Protein AF-A0A7S3PAA1-F1 (afdb_monomer)

Mean predicted aligned error: 5.32 Å

Nearest PDB structures (foldseek):
  6p1b-assembly2_B  TM=4.565E-01  e=9.478E+00  Escherichia phage 21
  6nr9-assembly1_1  TM=3.464E-01  e=8.374E+00  Homo sapiens

Sequence (106 aa):
DADVLCGRGGTAQKHVGNKTYRTLVNLNKQLYASCRTTEKIKISRSIVAAIREQKGRFLEKDPNTGLFYDITDKKAVEKTSQALREGQPKLKQKLAKNVDAPKTDK

Organism: NCBI:txid265554

Secondary structure (DSSP, 8-state):
---EEESSSHHHHH-HHHHHHHHHHHHHHHHHHHS-HHHHHHHHHHHHHHHHHTT--EEEEPTTT--EEEPPHHHHHHHHHHHHHTTHHHHHHHHHHHHSS-----

Structure (mmCIF, N/CA/C/O backbone):
data_AF-A0A7S3PAA1-F1
#
_entry.id   AF-A0A7S3PAA1-F1
#
loop_
_atom_site.group_PDB
_atom_site.id
_atom_site.type_symbol
_atom_site.label_atom_id
_atom_site.label_alt_id
_atom_site.label_comp_id
_atom_site.label_asym_id
_atom_site.label_entity_id
_atom_site.label_seq_id
_atom_site.pdbx_PDB_ins_code
_atom_site.Cartn_x
_atom_site.Cartn_y
_atom_site.Cartn_z
_atom_site.occupancy
_atom_site.B_iso_or_equiv
_atom_site.auth_seq_id
_atom_site.auth_comp_id
_atom_site.auth_asym_id
_atom_site.auth_atom_id
_atom_site.pdbx_PDB_model_num
ATOM 1 N N . ASP A 1 1 ? -16.198 -5.390 2.735 1.00 76.19 1 ASP A N 1
ATOM 2 C CA . ASP A 1 1 ? -15.168 -4.665 3.494 1.00 76.19 1 ASP A CA 1
ATOM 3 C C . ASP A 1 1 ? -13.927 -4.532 2.616 1.00 76.19 1 ASP A C 1
ATOM 5 O O . ASP A 1 1 ? -13.498 -5.532 2.047 1.00 76.19 1 ASP A O 1
ATOM 9 N N . ALA A 1 2 ? -13.436 -3.309 2.423 1.00 91.00 2 ALA A N 1
ATOM 10 C CA . ALA A 1 2 ? -12.268 -2.989 1.597 1.00 91.00 2 ALA A CA 1
ATOM 11 C C . ALA A 1 2 ? -11.115 -2.394 2.427 1.00 91.00 2 ALA A C 1
ATOM 13 O O . ALA A 1 2 ? -10.086 -2.022 1.862 1.00 91.00 2 ALA A O 1
ATOM 14 N N . ASP A 1 3 ? -11.261 -2.325 3.755 1.00 96.38 3 ASP A N 1
ATOM 15 C CA . ASP A 1 3 ? -10.261 -1.718 4.624 1.00 96.38 3 ASP A CA 1
ATOM 16 C C . ASP A 1 3 ? -8.975 -2.558 4.663 1.00 96.38 3 ASP A C 1
ATOM 18 O O . ASP A 1 3 ? -8.970 -3.788 4.787 1.00 96.38 3 ASP A O 1
ATOM 22 N N . VAL A 1 4 ? -7.841 -1.879 4.552 1.00 96.94 4 VAL A N 1
ATOM 23 C CA . VAL A 1 4 ? -6.505 -2.463 4.603 1.00 96.94 4 VAL A CA 1
ATOM 24 C C . VAL A 1 4 ? -5.948 -2.259 6.000 1.00 96.94 4 VAL A C 1
ATOM 26 O O . VAL A 1 4 ? -5.609 -1.147 6.390 1.00 96.94 4 VAL A O 1
ATOM 29 N N . LEU A 1 5 ? -5.789 -3.344 6.750 1.00 95.81 5 LEU A N 1
ATOM 30 C CA . LEU A 1 5 ? -5.185 -3.319 8.074 1.00 95.81 5 LEU A CA 1
ATOM 31 C C . LEU A 1 5 ? -3.660 -3.210 7.955 1.00 95.81 5 LEU A C 1
ATOM 33 O O . LEU A 1 5 ? -2.960 -4.123 7.496 1.00 95.81 5 LEU A O 1
ATOM 37 N N . CYS A 1 6 ? -3.137 -2.072 8.384 1.00 92.12 6 CYS A N 1
ATOM 38 C CA . CYS A 1 6 ? -1.729 -1.754 8.490 1.00 92.12 6 CYS A CA 1
ATOM 39 C C . CYS A 1 6 ? -1.161 -2.363 9.775 1.00 92.12 6 CYS A C 1
ATOM 41 O O . CYS A 1 6 ? -1.375 -1.869 10.873 1.00 92.12 6 CYS A O 1
ATOM 43 N N . GLY A 1 7 ? -0.418 -3.458 9.632 1.00 86.12 7 GLY A N 1
ATOM 44 C CA . GLY A 1 7 ? 0.250 -4.114 10.751 1.00 86.12 7 GLY A CA 1
ATOM 45 C C . GLY A 1 7 ? 0.922 -5.413 10.322 1.00 86.12 7 GLY A C 1
ATOM 46 O O . GLY A 1 7 ? 0.832 -5.816 9.159 1.00 86.12 7 GLY A O 1
ATOM 47 N N . ARG A 1 8 ? 1.603 -6.068 11.265 1.00 76.69 8 ARG A N 1
ATOM 48 C CA . ARG A 1 8 ? 2.197 -7.402 11.092 1.00 76.69 8 ARG A CA 1
ATOM 49 C C . ARG A 1 8 ? 1.378 -8.415 11.899 1.00 76.69 8 ARG A C 1
ATOM 51 O O . ARG A 1 8 ? 0.976 -8.110 13.015 1.00 76.69 8 ARG A O 1
ATOM 58 N N . GLY A 1 9 ? 1.117 -9.601 11.342 1.00 77.56 9 GLY A N 1
ATOM 59 C CA . GLY A 1 9 ? 0.412 -10.687 12.041 1.00 77.56 9 GLY A CA 1
ATOM 60 C C . GLY A 1 9 ? -0.607 -11.450 11.185 1.00 77.56 9 GLY A C 1
ATOM 61 O O . GLY A 1 9 ? -1.034 -10.989 10.124 1.00 77.56 9 GLY A O 1
ATOM 62 N N . GLY A 1 10 ? -1.006 -12.636 11.658 1.00 76.56 10 GLY A N 1
ATOM 63 C CA . GLY A 1 10 ? -1.876 -13.568 10.925 1.00 76.56 10 GLY A CA 1
ATOM 64 C C . GLY A 1 10 ? -3.291 -13.044 10.646 1.00 76.56 10 GLY A C 1
ATOM 65 O O . GLY A 1 10 ? -3.852 -13.331 9.589 1.00 76.56 10 GLY A O 1
ATOM 66 N N . THR A 1 11 ? -3.854 -12.233 11.544 1.00 77.56 11 THR A N 1
ATOM 67 C CA . THR A 1 11 ? -5.207 -11.669 11.391 1.00 77.56 11 THR A CA 1
ATOM 68 C C . THR A 1 11 ? -5.261 -10.629 10.270 1.00 77.56 11 THR A C 1
ATOM 70 O O . THR A 1 11 ? -6.084 -10.746 9.364 1.00 77.56 11 THR A O 1
ATOM 73 N N . ALA A 1 12 ? -4.316 -9.681 10.244 1.00 83.06 12 ALA A N 1
ATOM 74 C CA . ALA A 1 12 ? -4.200 -8.706 9.156 1.00 83.06 12 ALA A CA 1
ATOM 75 C C . ALA A 1 12 ? -3.946 -9.393 7.801 1.00 83.06 12 ALA A C 1
ATOM 77 O O . ALA A 1 12 ? -4.483 -8.986 6.776 1.00 83.06 12 ALA A O 1
ATOM 78 N N . GLN A 1 13 ? -3.187 -10.495 7.787 1.00 84.06 13 GLN A N 1
ATOM 79 C CA . GLN A 1 13 ? -2.919 -11.267 6.571 1.00 84.06 13 GLN A CA 1
ATOM 80 C C . GLN A 1 13 ? -4.194 -11.876 5.957 1.00 84.06 13 GLN A C 1
ATOM 82 O O . GLN A 1 13 ? -4.286 -12.002 4.731 1.00 84.06 13 GLN A O 1
ATOM 87 N N . LYS A 1 14 ? -5.170 -12.273 6.776 1.00 89.38 14 LYS A N 1
ATOM 88 C CA . LYS A 1 14 ? -6.403 -12.927 6.310 1.00 89.38 14 LYS A CA 1
ATOM 89 C C . LYS A 1 14 ? -7.529 -11.941 5.987 1.00 89.38 14 LYS A C 1
ATOM 91 O O . LYS A 1 14 ? -8.482 -12.356 5.327 1.00 89.38 14 LYS A O 1
ATOM 96 N N . HIS A 1 15 ? -7.394 -10.672 6.384 1.00 92.50 15 HIS A N 1
ATOM 97 C CA . HIS A 1 15 ? -8.382 -9.629 6.114 1.00 92.50 15 HIS A CA 1
ATOM 98 C C . HIS A 1 15 ? -8.675 -9.498 4.614 1.00 92.50 15 HIS A C 1
ATOM 100 O O . HIS A 1 15 ? -7.761 -9.555 3.785 1.00 92.50 15 HIS A O 1
ATOM 106 N N . VAL A 1 16 ? -9.950 -9.329 4.262 1.00 94.25 16 VAL A N 1
ATOM 107 C CA . VAL A 1 16 ? -10.393 -9.277 2.862 1.00 94.25 16 VAL A CA 1
ATOM 108 C C . VAL A 1 16 ? -9.779 -8.088 2.117 1.00 94.25 16 VAL A C 1
ATOM 110 O O . VAL A 1 16 ? -9.223 -8.290 1.039 1.00 94.25 16 VAL A O 1
ATOM 113 N N . GLY A 1 17 ? -9.723 -6.899 2.727 1.00 95.50 17 GLY A N 1
ATOM 114 C CA . GLY A 1 17 ? -9.064 -5.743 2.111 1.00 95.50 17 GLY A CA 1
ATOM 115 C C . GLY A 1 17 ? -7.560 -5.955 1.913 1.00 95.50 17 GLY A C 1
ATOM 116 O O . GLY A 1 17 ? -7.020 -5.611 0.864 1.00 95.50 17 GLY A O 1
ATOM 117 N N . ASN A 1 18 ? -6.876 -6.652 2.831 1.00 96.06 18 ASN A N 1
ATOM 118 C CA . ASN A 1 18 ? -5.461 -7.003 2.659 1.00 96.06 18 ASN A CA 1
ATOM 119 C C . ASN A 1 18 ? -5.245 -8.027 1.534 1.00 96.06 18 ASN A C 1
ATOM 121 O O . ASN A 1 18 ? -4.204 -7.986 0.877 1.00 96.06 18 ASN A O 1
ATOM 125 N N . LYS A 1 19 ? -6.196 -8.941 1.286 1.00 95.50 19 LYS A N 1
ATOM 126 C CA . LYS A 1 19 ? -6.144 -9.843 0.122 1.00 95.50 19 LYS A CA 1
ATOM 127 C C . LYS A 1 19 ? -6.215 -9.040 -1.176 1.00 95.50 19 LYS A C 1
ATOM 129 O O . LYS A 1 19 ? -5.306 -9.175 -1.991 1.00 95.50 19 LYS A O 1
ATOM 134 N N . THR A 1 20 ? -7.218 -8.173 -1.324 1.00 95.75 20 THR A N 1
ATOM 135 C CA . THR A 1 20 ? -7.379 -7.302 -2.502 1.00 95.75 20 THR A CA 1
ATOM 136 C C . THR A 1 20 ? -6.155 -6.415 -2.714 1.00 95.75 20 THR A C 1
ATOM 138 O O . THR A 1 20 ? -5.571 -6.409 -3.797 1.00 95.75 20 THR A O 1
ATOM 141 N N . TYR A 1 21 ? -5.688 -5.746 -1.658 1.00 97.25 21 TYR A N 1
ATOM 142 C CA . TYR A 1 21 ? -4.489 -4.912 -1.690 1.00 97.25 21 TYR A CA 1
ATOM 143 C C . TYR A 1 21 ? -3.247 -5.684 -2.160 1.00 97.25 21 TYR A C 1
ATOM 145 O O . TYR A 1 21 ? -2.524 -5.219 -3.041 1.00 97.25 21 TYR A O 1
ATOM 153 N N . ARG A 1 22 ? -3.002 -6.896 -1.640 1.00 96.31 22 ARG A N 1
ATOM 154 C CA . ARG A 1 22 ? -1.874 -7.727 -2.099 1.00 96.31 22 ARG A CA 1
ATOM 155 C C . ARG A 1 22 ? -2.009 -8.144 -3.557 1.00 96.31 22 ARG A C 1
ATOM 157 O O . ARG A 1 22 ? -0.993 -8.195 -4.247 1.00 96.31 22 ARG A O 1
ATOM 164 N N . THR A 1 23 ? -3.219 -8.449 -4.019 1.00 96.81 23 THR A N 1
ATOM 165 C CA . THR A 1 23 ? -3.465 -8.753 -5.433 1.00 96.81 23 THR A CA 1
ATOM 166 C C . THR A 1 23 ? -3.072 -7.563 -6.304 1.00 96.81 23 THR A C 1
ATOM 168 O O . THR A 1 23 ? -2.259 -7.734 -7.209 1.00 96.81 23 THR A O 1
ATOM 171 N N . LEU A 1 24 ? -3.533 -6.351 -5.974 1.00 97.62 24 LEU A N 1
ATOM 172 C CA . LEU A 1 24 ? -3.165 -5.127 -6.698 1.00 97.62 24 LEU A CA 1
ATOM 173 C C . LEU A 1 24 ? -1.651 -4.884 -6.698 1.00 97.62 24 LEU A C 1
ATOM 175 O O . LEU A 1 24 ? -1.070 -4.614 -7.748 1.00 97.62 24 LEU A O 1
ATOM 179 N N . VAL A 1 25 ? -0.994 -5.034 -5.544 1.00 98.00 25 VAL A N 1
ATOM 180 C CA . VAL A 1 25 ? 0.468 -4.917 -5.441 1.00 98.00 25 VAL A CA 1
ATOM 181 C C . VAL A 1 25 ? 1.151 -5.921 -6.367 1.00 98.00 25 VAL A C 1
ATOM 183 O O . VAL A 1 25 ? 2.012 -5.530 -7.150 1.00 98.00 25 VAL A O 1
ATOM 186 N N . ASN A 1 26 ? 0.766 -7.199 -6.314 1.00 97.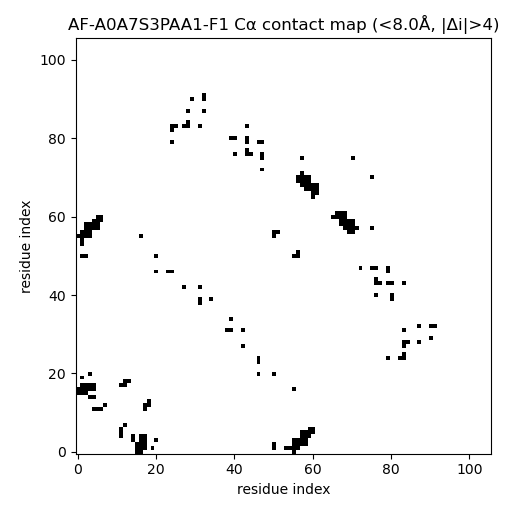19 26 ASN A N 1
ATOM 187 C CA . ASN A 1 26 ? 1.389 -8.259 -7.107 1.00 97.19 26 ASN A CA 1
ATOM 188 C C . ASN A 1 26 ? 1.202 -8.062 -8.615 1.00 97.19 26 ASN A C 1
ATOM 190 O O . ASN A 1 26 ? 2.174 -8.230 -9.351 1.00 97.19 26 ASN A O 1
ATOM 194 N N . LEU A 1 27 ? 0.012 -7.644 -9.059 1.00 97.25 27 LEU A N 1
ATOM 195 C CA . LEU A 1 27 ? -0.264 -7.323 -10.466 1.00 97.25 27 LEU A CA 1
ATOM 196 C C . LEU A 1 27 ? 0.646 -6.204 -10.994 1.00 97.25 27 LEU A C 1
ATOM 198 O O . LEU A 1 27 ? 1.055 -6.225 -12.150 1.00 97.25 27 LEU A O 1
ATOM 202 N N . ASN A 1 28 ? 1.032 -5.262 -10.133 1.00 97.88 28 ASN A N 1
ATOM 203 C CA . ASN A 1 28 ? 1.864 -4.121 -10.506 1.00 97.88 28 ASN A CA 1
ATOM 204 C C . ASN A 1 28 ? 3.373 -4.347 -10.295 1.00 97.88 28 ASN A C 1
ATOM 206 O O . ASN A 1 28 ? 4.176 -3.493 -10.677 1.00 97.88 28 ASN A O 1
ATOM 210 N N . LYS A 1 29 ? 3.808 -5.483 -9.720 1.00 96.75 29 LYS A N 1
ATOM 211 C CA . LYS A 1 29 ? 5.236 -5.711 -9.411 1.00 96.75 29 LYS A CA 1
ATOM 212 C C . LYS A 1 29 ? 6.128 -5.752 -10.647 1.00 96.75 29 LYS A C 1
ATOM 214 O O . LYS A 1 29 ? 7.250 -5.253 -10.568 1.00 96.75 29 LYS A O 1
ATOM 219 N N . GLN A 1 30 ? 5.658 -6.329 -11.755 1.00 95.19 30 GLN A N 1
ATOM 220 C CA . GLN A 1 30 ? 6.421 -6.357 -13.010 1.00 95.19 30 GLN A CA 1
ATOM 221 C C . GLN A 1 30 ? 6.582 -4.957 -13.601 1.00 95.19 30 GLN A C 1
ATOM 223 O O . GLN A 1 30 ? 7.706 -4.554 -13.885 1.00 95.19 30 GLN A O 1
ATOM 228 N N . LEU A 1 31 ? 5.492 -4.188 -13.699 1.00 95.38 31 LEU A N 1
ATOM 229 C CA . LEU A 1 31 ? 5.537 -2.804 -14.176 1.00 95.38 31 LEU A CA 1
ATOM 230 C C . LEU A 1 31 ? 6.457 -1.937 -13.302 1.00 95.38 31 LEU A C 1
ATOM 232 O O . LEU A 1 31 ? 7.276 -1.174 -13.805 1.00 95.38 31 LEU A O 1
ATOM 236 N N . TYR A 1 32 ? 6.385 -2.106 -11.981 1.00 96.69 32 TYR A N 1
ATOM 237 C CA . TYR A 1 32 ? 7.273 -1.425 -11.041 1.00 96.69 32 TYR A CA 1
ATOM 238 C C . TYR A 1 32 ? 8.754 -1.803 -11.229 1.00 96.69 32 TYR A C 1
ATOM 240 O O . TYR A 1 32 ? 9.648 -0.990 -10.978 1.00 96.69 32 TYR A O 1
ATOM 248 N N . ALA A 1 33 ? 9.041 -3.041 -11.646 1.00 94.56 33 ALA A N 1
ATOM 249 C CA . ALA A 1 33 ? 10.402 -3.525 -11.863 1.00 94.56 33 ALA A CA 1
ATOM 250 C C . ALA A 1 33 ? 11.068 -2.889 -13.092 1.00 94.56 33 ALA A C 1
ATOM 252 O O . ALA A 1 33 ? 12.286 -2.679 -13.065 1.00 94.56 33 ALA A O 1
ATOM 253 N N . SER A 1 34 ? 10.278 -2.606 -14.133 1.00 92.25 34 SER A N 1
ATOM 254 C CA . SER A 1 34 ? 10.731 -2.110 -15.437 1.00 92.25 34 SER A CA 1
ATOM 255 C C . SER A 1 34 ? 10.661 -0.588 -15.587 1.00 92.25 34 SER A C 1
ATOM 257 O O . SER A 1 34 ? 11.290 -0.039 -16.490 1.00 92.25 34 SER A O 1
ATOM 259 N N . CYS A 1 35 ? 9.935 0.119 -14.717 1.00 93.25 35 CYS A N 1
ATOM 260 C CA . CYS A 1 35 ? 9.742 1.561 -14.846 1.00 93.25 35 CYS A CA 1
ATOM 261 C C . CYS A 1 35 ? 10.819 2.416 -14.141 1.00 93.25 35 CYS A C 1
ATOM 263 O O . CYS A 1 35 ? 11.577 1.971 -13.267 1.00 93.25 35 CYS A O 1
ATOM 265 N N . ARG A 1 36 ? 10.865 3.701 -14.521 1.00 93.69 36 ARG A N 1
ATOM 266 C CA . ARG A 1 36 ? 11.733 4.728 -13.919 1.00 93.69 36 ARG A CA 1
ATOM 267 C C . ARG A 1 36 ? 11.260 5.105 -12.512 1.00 93.69 36 ARG A C 1
ATOM 269 O O . ARG A 1 36 ? 10.100 4.919 -12.158 1.00 93.69 36 ARG A O 1
ATOM 276 N N . THR A 1 37 ? 12.141 5.701 -11.710 1.00 89.38 37 THR A N 1
ATOM 277 C CA . THR A 1 37 ? 11.840 6.089 -10.318 1.00 89.38 37 THR A CA 1
ATOM 278 C C . THR A 1 37 ? 10.634 7.027 -10.184 1.00 89.38 37 THR A C 1
ATOM 280 O O . THR A 1 37 ? 9.848 6.864 -9.255 1.00 89.38 37 THR A O 1
ATOM 283 N N . THR A 1 38 ? 10.433 7.955 -11.123 1.00 92.12 38 THR A N 1
ATOM 284 C CA . THR A 1 38 ? 9.258 8.846 -11.143 1.00 92.12 38 THR A CA 1
ATOM 285 C C . THR A 1 38 ? 7.947 8.079 -11.318 1.00 92.12 38 THR A C 1
ATOM 287 O O . THR A 1 38 ? 6.954 8.381 -10.659 1.00 92.12 38 THR A O 1
ATOM 290 N N . GLU A 1 39 ? 7.952 7.039 -12.153 1.00 94.94 39 GLU A N 1
ATOM 291 C CA . GLU A 1 39 ? 6.775 6.213 -12.435 1.00 94.94 39 GLU A CA 1
ATOM 292 C C . GLU A 1 39 ? 6.441 5.279 -11.269 1.00 94.94 39 GLU A C 1
ATOM 294 O O . GLU A 1 39 ? 5.272 5.027 -10.991 1.00 94.94 39 GLU A O 1
ATOM 299 N N . LYS A 1 40 ? 7.447 4.835 -10.506 1.00 95.94 40 LYS A N 1
ATOM 300 C CA . LYS A 1 40 ? 7.245 4.016 -9.298 1.00 95.94 40 LYS A CA 1
ATOM 301 C C . LYS A 1 40 ? 6.315 4.685 -8.291 1.00 95.94 40 LYS A C 1
ATOM 303 O O . LYS A 1 40 ? 5.436 4.027 -7.742 1.00 95.94 40 LYS A O 1
ATOM 308 N N . ILE A 1 41 ? 6.477 5.992 -8.081 1.00 96.94 41 ILE A N 1
ATOM 309 C CA . ILE A 1 41 ? 5.611 6.761 -7.177 1.00 96.94 41 ILE A CA 1
ATOM 310 C C . ILE A 1 41 ? 4.179 6.821 -7.720 1.00 96.94 41 ILE A C 1
ATOM 312 O O . ILE A 1 41 ? 3.231 6.695 -6.943 1.00 96.94 41 ILE A O 1
ATOM 316 N N . LYS A 1 42 ? 4.003 6.970 -9.040 1.00 97.88 42 LYS A N 1
ATOM 317 C CA . LYS A 1 42 ? 2.673 6.967 -9.668 1.00 97.88 42 LYS A CA 1
ATOM 318 C C . LYS A 1 42 ? 1.968 5.619 -9.493 1.00 97.88 42 LYS A C 1
ATOM 320 O O . LYS A 1 42 ? 0.793 5.615 -9.150 1.00 97.88 42 LYS A O 1
ATOM 325 N N . ILE A 1 43 ? 2.691 4.504 -9.628 1.00 98.19 43 ILE A N 1
ATOM 326 C CA . ILE A 1 43 ? 2.156 3.150 -9.387 1.00 98.19 43 ILE A CA 1
ATOM 327 C C . ILE A 1 43 ? 1.706 2.987 -7.929 1.00 98.19 43 ILE A C 1
ATOM 329 O O . ILE A 1 43 ? 0.624 2.472 -7.660 1.00 98.19 43 ILE A O 1
ATOM 333 N N . SER A 1 44 ? 2.505 3.447 -6.962 1.00 98.19 44 SER A N 1
ATOM 334 C CA . SER A 1 44 ? 2.099 3.387 -5.553 1.00 98.19 44 SER A CA 1
ATOM 335 C C . SER A 1 44 ? 0.839 4.217 -5.285 1.00 98.19 44 SER A C 1
ATOM 337 O O . SER A 1 44 ? -0.056 3.762 -4.576 1.00 98.19 44 SER A O 1
ATOM 339 N N . ARG A 1 45 ? 0.751 5.424 -5.864 1.00 98.31 45 ARG A N 1
ATOM 340 C CA . ARG A 1 45 ? -0.424 6.302 -5.740 1.00 98.31 45 ARG A CA 1
ATOM 341 C C . ARG A 1 45 ? -1.670 5.703 -6.383 1.00 98.31 45 ARG A C 1
ATOM 343 O O . ARG A 1 45 ? -2.731 5.787 -5.777 1.00 98.31 45 ARG A O 1
ATOM 350 N N . SER A 1 46 ? -1.552 5.081 -7.556 1.00 98.31 46 SER A N 1
ATOM 351 C CA . SER A 1 46 ? -2.708 4.496 -8.244 1.00 98.31 46 SER A CA 1
ATOM 352 C C . SER A 1 46 ? -3.312 3.325 -7.469 1.00 98.31 46 SER A C 1
ATOM 354 O O . SER A 1 46 ? -4.530 3.216 -7.389 1.00 98.31 46 SER A O 1
ATOM 356 N N . ILE A 1 47 ? -2.491 2.491 -6.823 1.00 98.31 47 ILE A N 1
ATOM 357 C CA . ILE A 1 47 ? -2.990 1.404 -5.964 1.00 98.31 47 ILE A CA 1
ATOM 358 C C . ILE A 1 47 ? -3.724 1.960 -4.738 1.00 98.31 47 ILE A C 1
ATOM 360 O O . ILE A 1 47 ? -4.783 1.447 -4.381 1.00 98.31 47 ILE A O 1
ATOM 364 N N . VAL A 1 48 ? -3.187 3.005 -4.094 1.00 98.44 48 VAL A N 1
ATOM 365 C CA . VAL A 1 48 ? -3.864 3.663 -2.962 1.00 98.44 48 VAL A CA 1
ATOM 366 C C . VAL A 1 48 ? -5.193 4.264 -3.414 1.00 98.44 48 VAL A C 1
ATOM 368 O O . VAL A 1 48 ? -6.211 4.000 -2.780 1.00 98.44 48 VAL A O 1
ATOM 371 N N . ALA A 1 49 ? -5.204 4.989 -4.536 1.00 98.25 49 ALA A N 1
ATOM 372 C CA . ALA A 1 49 ? -6.419 5.554 -5.116 1.00 98.25 49 ALA A CA 1
ATOM 373 C C . ALA A 1 49 ? -7.470 4.471 -5.409 1.00 98.25 49 ALA A C 1
ATOM 375 O O . ALA A 1 49 ? -8.615 4.617 -5.000 1.00 98.25 49 ALA A O 1
ATOM 376 N N . ALA A 1 50 ? -7.071 3.336 -5.992 1.00 97.69 50 ALA A N 1
ATOM 377 C CA . ALA A 1 50 ? -7.982 2.231 -6.289 1.00 97.69 50 ALA A CA 1
ATOM 378 C C . ALA A 1 50 ? -8.638 1.620 -5.035 1.00 97.69 50 ALA A C 1
ATOM 380 O O . ALA A 1 50 ? -9.785 1.178 -5.092 1.00 97.69 50 ALA A O 1
ATOM 381 N N . ILE A 1 51 ? -7.934 1.580 -3.896 1.00 97.75 51 ILE A N 1
ATOM 382 C CA . ILE A 1 51 ? -8.521 1.158 -2.612 1.00 97.75 51 ILE A CA 1
ATOM 383 C C . ILE A 1 51 ? -9.484 2.230 -2.082 1.00 97.75 51 ILE A C 1
ATOM 385 O O . ILE A 1 51 ? -10.591 1.901 -1.655 1.00 97.75 51 ILE A O 1
ATOM 389 N N . ARG A 1 52 ? -9.090 3.508 -2.148 1.00 96.94 52 ARG A N 1
ATOM 390 C CA . ARG A 1 52 ? -9.908 4.646 -1.697 1.00 96.94 52 ARG A CA 1
ATOM 391 C C . ARG A 1 52 ? -11.210 4.780 -2.493 1.00 96.94 52 ARG A C 1
ATOM 393 O O . ARG A 1 52 ? -12.259 4.998 -1.895 1.00 96.94 52 ARG A O 1
ATOM 400 N N . GLU A 1 53 ? -11.172 4.584 -3.810 1.00 96.56 53 GLU A N 1
ATOM 401 C CA . GLU A 1 53 ? -12.352 4.593 -4.693 1.00 96.56 53 GLU A CA 1
ATOM 402 C C . GLU A 1 53 ? -13.361 3.496 -4.333 1.00 96.56 53 GLU A C 1
ATOM 404 O O . GLU A 1 53 ? -14.570 3.705 -4.409 1.00 96.56 53 GLU A O 1
ATOM 409 N N . GLN A 1 54 ? -12.884 2.354 -3.830 1.00 93.88 54 GLN A N 1
ATOM 410 C CA . GLN A 1 54 ? -13.728 1.283 -3.284 1.00 93.88 54 GLN A CA 1
ATOM 411 C C . GLN A 1 54 ? -14.246 1.590 -1.868 1.00 93.88 54 GLN A C 1
ATOM 413 O O . GLN A 1 54 ? -14.738 0.695 -1.179 1.00 93.88 54 GLN A O 1
ATOM 418 N N . LYS A 1 55 ? -14.124 2.845 -1.415 1.00 95.81 55 LYS A N 1
ATOM 419 C CA . LYS A 1 55 ? -14.404 3.304 -0.046 1.00 95.81 55 LYS A CA 1
ATOM 420 C C . LYS A 1 55 ? -13.586 2.560 1.020 1.00 95.81 55 LYS A C 1
ATOM 422 O O . LYS A 1 55 ? -13.987 2.519 2.179 1.00 95.81 55 LYS A O 1
ATOM 427 N N . GLY A 1 56 ? -12.452 1.971 0.635 1.00 96.50 56 GLY A N 1
ATOM 428 C CA . GLY A 1 56 ? -11.523 1.308 1.543 1.00 96.50 56 GLY A CA 1
ATOM 429 C C . GLY A 1 56 ? -10.571 2.300 2.203 1.00 96.50 56 GLY A C 1
ATOM 430 O O . GLY A 1 56 ? -10.092 3.249 1.578 1.00 96.50 56 GLY A O 1
ATOM 431 N N . ARG A 1 57 ? -10.273 2.068 3.479 1.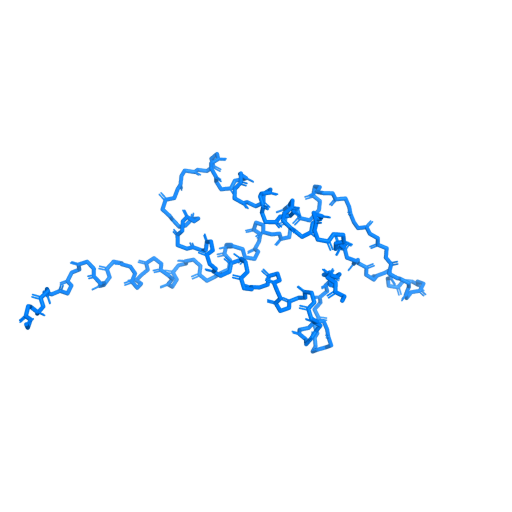00 97.62 57 ARG A N 1
ATOM 432 C CA . ARG A 1 57 ? -9.327 2.855 4.278 1.00 97.62 57 ARG A CA 1
ATOM 433 C C . ARG A 1 57 ? -8.040 2.096 4.526 1.00 97.62 57 ARG A C 1
ATOM 435 O O . ARG A 1 57 ? -7.993 0.875 4.406 1.00 97.62 57 ARG A O 1
ATOM 442 N N . PHE A 1 58 ? -6.993 2.807 4.925 1.00 98.00 58 PHE A N 1
ATOM 443 C CA . PHE A 1 58 ? -5.763 2.183 5.399 1.00 98.00 58 PHE A CA 1
ATOM 444 C C . PHE A 1 58 ? -5.698 2.359 6.910 1.00 98.00 58 PHE A C 1
ATOM 446 O O . PHE A 1 58 ? -5.408 3.438 7.404 1.00 98.00 58 PHE A O 1
ATOM 453 N N . LEU A 1 59 ? -5.992 1.300 7.655 1.00 96.81 59 LEU A N 1
ATOM 454 C CA . LEU A 1 59 ? -6.204 1.378 9.092 1.00 96.81 59 LEU A CA 1
ATOM 455 C C . LEU A 1 59 ? -4.966 0.947 9.868 1.00 96.81 59 LEU A C 1
ATOM 457 O O . LEU A 1 59 ? -4.531 -0.193 9.746 1.00 96.81 59 LEU A O 1
ATOM 461 N N . GLU A 1 60 ? -4.422 1.816 10.706 1.00 95.50 60 GLU A N 1
ATOM 462 C CA . GLU A 1 60 ? -3.341 1.482 11.636 1.00 95.50 60 GLU A CA 1
ATOM 463 C C . GLU A 1 60 ? -3.908 1.334 13.049 1.00 95.50 60 GLU A C 1
ATOM 465 O O . GLU A 1 60 ? -4.807 2.075 13.441 1.00 95.50 60 GLU A O 1
ATOM 470 N N . LYS A 1 61 ? -3.424 0.336 13.798 1.00 94.25 61 LYS A N 1
ATOM 471 C CA . LYS A 1 61 ? -3.837 0.115 15.186 1.00 94.25 61 LYS A CA 1
ATOM 472 C C . LYS A 1 61 ? -2.949 0.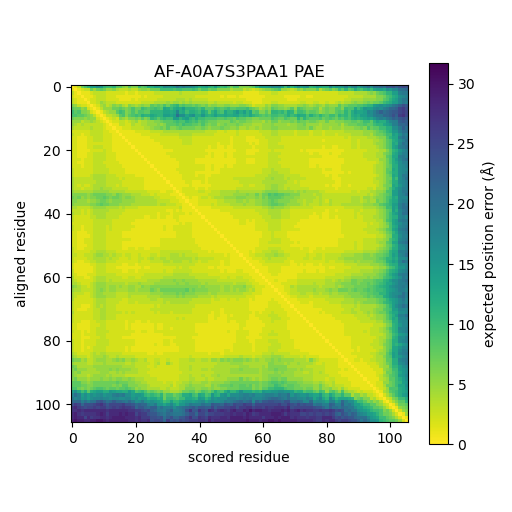943 16.104 1.00 94.25 61 LYS A C 1
ATOM 474 O O . LYS A 1 61 ? -1.736 0.740 16.115 1.00 94.25 61 LYS A O 1
ATOM 479 N N . ASP A 1 62 ? -3.547 1.829 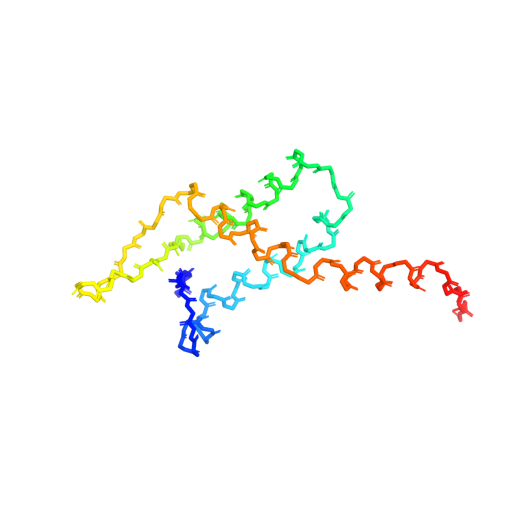16.887 1.00 93.19 62 ASP A N 1
ATOM 480 C CA . ASP A 1 62 ? -2.855 2.518 17.969 1.00 93.19 62 ASP A CA 1
ATOM 481 C C . ASP A 1 62 ? -2.481 1.497 19.064 1.00 93.19 62 ASP A C 1
ATOM 483 O O . ASP A 1 62 ? -3.360 0.787 19.566 1.00 93.19 62 ASP A O 1
ATOM 487 N N . PRO A 1 63 ? -1.192 1.367 19.428 1.00 90.56 63 PRO A N 1
ATOM 488 C CA . PRO A 1 63 ? -0.752 0.414 20.441 1.00 90.56 63 PRO A CA 1
ATOM 489 C C . PRO A 1 63 ? -1.241 0.750 21.856 1.00 90.56 63 PRO A C 1
ATOM 491 O O . PRO A 1 63 ? -1.365 -0.166 22.663 1.00 90.56 63 PRO A O 1
ATOM 494 N N . ASN A 1 64 ? -1.530 2.020 22.156 1.00 95.06 64 ASN A N 1
ATOM 495 C CA . ASN A 1 64 ? -1.943 2.449 23.493 1.00 95.06 64 ASN A CA 1
ATOM 496 C C . ASN A 1 64 ? -3.438 2.220 23.715 1.00 95.06 64 ASN A C 1
ATOM 498 O O . ASN A 1 64 ? -3.847 1.695 24.746 1.00 95.06 64 ASN A O 1
ATOM 502 N N . THR A 1 65 ? -4.257 2.608 22.737 1.00 95.19 65 THR A N 1
ATOM 503 C CA . THR A 1 65 ? -5.724 2.534 22.845 1.00 95.19 65 THR A CA 1
ATOM 504 C C . THR A 1 65 ? -6.296 1.246 22.258 1.00 95.19 65 THR A C 1
ATOM 506 O O . THR A 1 65 ? -7.422 0.862 22.560 1.00 95.19 65 THR A O 1
ATOM 509 N N . GLY A 1 66 ? -5.543 0.569 21.389 1.00 92.25 66 GLY A N 1
ATOM 510 C CA . GLY A 1 66 ? -6.007 -0.593 20.641 1.00 92.25 66 GLY A CA 1
ATOM 511 C C . GLY A 1 66 ? -7.003 -0.269 19.521 1.00 92.25 66 GLY A C 1
ATOM 512 O O . GLY A 1 66 ? -7.479 -1.198 18.863 1.00 92.25 66 GLY A O 1
ATOM 513 N N . LEU A 1 67 ? -7.306 1.010 19.286 1.00 94.56 67 LEU A N 1
ATOM 514 C CA . LEU A 1 67 ? -8.251 1.459 18.269 1.00 94.56 67 LEU A CA 1
ATOM 515 C C . LEU A 1 67 ? -7.585 1.569 16.895 1.00 94.56 67 LEU A C 1
ATOM 517 O O . LEU A 1 67 ? -6.382 1.804 16.780 1.00 94.56 67 LEU A O 1
ATOM 521 N N . PHE A 1 68 ? -8.381 1.395 15.841 1.00 94.62 68 PHE A N 1
ATOM 522 C CA . PHE A 1 68 ? -7.933 1.572 14.463 1.00 94.62 68 PHE A CA 1
ATOM 523 C C . PHE A 1 68 ? -8.277 2.971 13.958 1.00 94.62 68 PHE A C 1
ATOM 525 O O . PHE A 1 68 ? -9.405 3.431 14.131 1.00 94.62 68 PHE A O 1
ATOM 532 N N . TYR A 1 69 ? -7.328 3.611 13.282 1.00 96.31 69 TYR A N 1
ATOM 533 C CA . TYR A 1 69 ? -7.519 4.916 12.655 1.00 96.31 69 TYR A CA 1
ATOM 534 C C . TYR A 1 69 ? -7.055 4.898 11.200 1.00 96.31 69 TYR A C 1
ATOM 536 O O . TYR A 1 69 ? -6.136 4.163 10.836 1.00 96.31 69 TYR A O 1
ATOM 544 N N . ASP A 1 70 ? -7.703 5.706 10.363 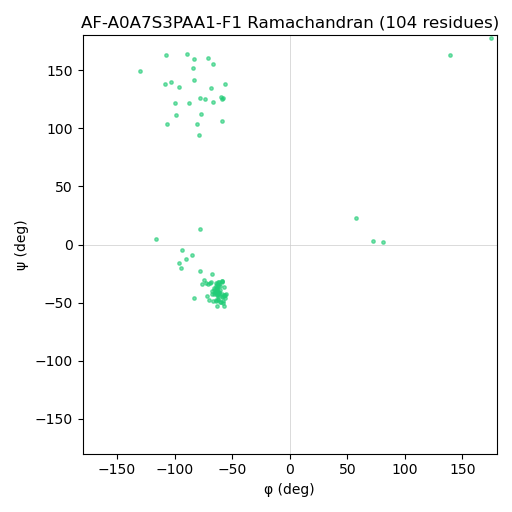1.00 97.75 70 ASP A N 1
ATOM 545 C CA . ASP A 1 70 ? -7.313 5.858 8.964 1.00 97.75 70 ASP A CA 1
ATOM 546 C C . ASP A 1 70 ? -6.028 6.682 8.855 1.00 97.75 70 ASP A C 1
ATOM 548 O O . ASP A 1 70 ? -5.930 7.791 9.383 1.00 97.75 70 ASP A O 1
ATOM 552 N N . ILE A 1 71 ? -5.024 6.127 8.183 1.00 97.81 71 ILE A N 1
ATOM 553 C CA . ILE A 1 71 ? -3.755 6.806 7.947 1.00 97.81 71 ILE A CA 1
ATOM 554 C C . ILE A 1 71 ? -3.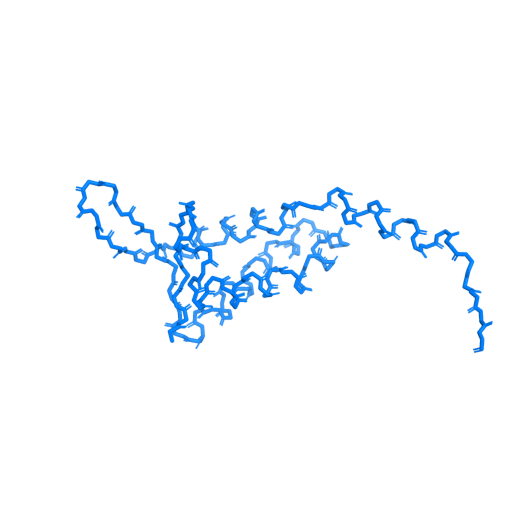854 7.732 6.737 1.00 97.81 71 ILE A C 1
ATOM 556 O O . ILE A 1 71 ? -4.673 7.559 5.837 1.00 97.81 71 ILE A O 1
ATOM 560 N N . THR A 1 72 ? -2.942 8.697 6.675 1.00 97.81 72 THR A N 1
ATOM 561 C CA . THR A 1 72 ? -2.854 9.622 5.543 1.00 97.81 72 THR A CA 1
ATOM 562 C C . THR A 1 72 ? -2.426 8.916 4.257 1.00 97.81 72 THR A C 1
ATOM 564 O O . THR A 1 72 ? -1.691 7.923 4.280 1.00 97.81 72 THR A O 1
ATOM 567 N N . ASP A 1 73 ? -2.794 9.489 3.110 1.00 97.69 73 ASP A N 1
ATOM 568 C CA . ASP A 1 73 ? -2.379 8.964 1.805 1.00 97.69 73 ASP A CA 1
ATOM 569 C C . ASP A 1 73 ? -0.858 8.915 1.651 1.00 97.69 73 ASP A C 1
ATOM 571 O O . ASP A 1 73 ? -0.331 7.991 1.036 1.00 97.69 73 ASP A O 1
ATOM 575 N N . LYS A 1 74 ? -0.124 9.843 2.280 1.00 98.06 74 LYS A N 1
ATOM 576 C CA . LYS A 1 74 ? 1.343 9.791 2.332 1.00 98.06 74 LYS A CA 1
ATOM 577 C C . LYS A 1 74 ? 1.829 8.470 2.946 1.00 98.06 74 LYS A C 1
ATOM 579 O O . LYS A 1 74 ? 2.598 7.755 2.305 1.00 98.06 74 LYS A O 1
ATOM 584 N N . LYS A 1 75 ? 1.336 8.111 4.139 1.00 97.94 75 LYS A N 1
ATOM 585 C CA . LYS A 1 75 ? 1.697 6.847 4.804 1.00 97.94 75 LYS A CA 1
ATOM 586 C C . LYS A 1 75 ? 1.229 5.626 4.000 1.00 97.94 75 LYS A C 1
ATOM 588 O O . LYS A 1 75 ? 1.963 4.644 3.883 1.00 97.94 75 LYS A O 1
ATOM 593 N N . ALA A 1 76 ? 0.035 5.678 3.407 1.00 98.31 76 ALA A N 1
ATOM 594 C CA . ALA A 1 76 ? -0.482 4.596 2.567 1.00 98.31 76 ALA A CA 1
ATOM 595 C C . ALA A 1 76 ? 0.384 4.369 1.310 1.00 98.31 76 ALA A C 1
ATOM 597 O O . ALA A 1 76 ? 0.687 3.226 0.952 1.00 98.31 76 ALA A O 1
ATOM 598 N N . VAL A 1 77 ? 0.855 5.442 0.668 1.00 98.44 77 VAL A N 1
ATOM 599 C CA . VAL A 1 77 ? 1.760 5.385 -0.492 1.00 98.44 77 VAL A CA 1
ATOM 600 C C . VAL A 1 77 ? 3.133 4.843 -0.100 1.00 98.44 77 VAL A C 1
ATOM 602 O O . VAL A 1 77 ? 3.701 4.035 -0.839 1.00 98.44 77 VAL A O 1
ATOM 605 N N . GLU A 1 78 ? 3.671 5.231 1.056 1.00 97.94 78 GLU A N 1
ATOM 606 C CA . GLU A 1 78 ? 4.935 4.697 1.584 1.00 97.94 78 GLU A CA 1
ATOM 607 C C . GLU A 1 78 ? 4.831 3.187 1.846 1.00 97.94 78 GLU A C 1
ATOM 609 O O . GLU A 1 78 ? 5.655 2.410 1.353 1.00 97.94 78 GLU A O 1
ATOM 614 N N . LYS A 1 79 ? 3.755 2.749 2.514 1.00 97.44 79 LYS A N 1
ATOM 615 C CA . LYS A 1 79 ? 3.433 1.328 2.725 1.00 97.44 79 LYS A CA 1
ATOM 616 C C . LYS A 1 79 ? 3.331 0.557 1.407 1.00 97.44 79 LYS A C 1
ATOM 618 O O . LYS A 1 79 ? 3.857 -0.553 1.294 1.00 97.44 79 LYS A O 1
ATOM 623 N N . THR A 1 80 ? 2.678 1.144 0.409 1.00 98.12 80 THR A N 1
ATOM 624 C CA . THR A 1 80 ? 2.504 0.538 -0.919 1.00 98.12 80 THR A CA 1
ATOM 625 C C . THR A 1 80 ? 3.823 0.431 -1.669 1.00 98.12 80 THR A C 1
ATOM 627 O O . THR A 1 80 ? 4.148 -0.626 -2.209 1.00 98.12 80 THR A O 1
ATOM 630 N N . SER A 1 81 ? 4.643 1.478 -1.614 1.00 97.75 81 SER A N 1
ATOM 631 C CA . SER A 1 81 ? 5.985 1.489 -2.203 1.00 97.75 81 SER A CA 1
ATOM 632 C C . SER A 1 81 ? 6.880 0.417 -1.584 1.00 97.75 81 SER A C 1
ATOM 634 O O . SER A 1 81 ? 7.639 -0.246 -2.294 1.00 97.75 81 SER A O 1
ATOM 636 N N . GLN A 1 82 ? 6.777 0.212 -0.269 1.00 97.06 82 GLN A N 1
ATOM 637 C CA . GLN A 1 82 ? 7.487 -0.858 0.422 1.00 97.06 82 GLN A CA 1
ATOM 638 C C . GLN A 1 82 ? 7.010 -2.242 -0.049 1.00 97.06 82 GLN A C 1
ATOM 640 O O . GLN A 1 82 ? 7.831 -3.066 -0.453 1.00 97.06 82 GLN A O 1
ATOM 645 N N . ALA A 1 83 ? 5.697 -2.478 -0.106 1.00 96.69 83 ALA A N 1
ATOM 646 C CA . ALA A 1 83 ? 5.129 -3.752 -0.559 1.00 96.69 83 ALA A CA 1
ATOM 647 C C . ALA A 1 83 ? 5.480 -4.091 -2.027 1.00 96.69 83 ALA A C 1
ATOM 649 O O . ALA A 1 83 ? 5.719 -5.255 -2.367 1.00 96.69 83 ALA A O 1
ATOM 650 N N . LEU A 1 84 ? 5.553 -3.079 -2.899 1.00 97.75 84 LEU A N 1
ATOM 651 C CA . LEU A 1 84 ? 5.997 -3.217 -4.292 1.00 97.75 84 LEU A CA 1
ATOM 652 C C . LEU A 1 84 ? 7.493 -3.535 -4.402 1.00 97.75 84 LEU A C 1
ATOM 654 O O . LEU A 1 84 ? 7.900 -4.253 -5.319 1.00 97.75 84 LEU A O 1
ATOM 658 N N . ARG A 1 85 ? 8.312 -3.010 -3.481 1.00 96.62 85 ARG A N 1
ATOM 659 C CA . ARG A 1 85 ? 9.765 -3.233 -3.433 1.00 96.62 85 ARG A CA 1
ATOM 660 C C . ARG A 1 85 ? 10.122 -4.641 -2.958 1.00 96.62 85 ARG A C 1
ATOM 662 O O . ARG A 1 85 ? 11.112 -5.215 -3.415 1.00 96.62 85 ARG A O 1
ATOM 669 N N . GLU A 1 86 ? 9.326 -5.211 -2.064 1.00 94.88 86 GLU A N 1
ATOM 670 C CA . GLU A 1 86 ? 9.552 -6.555 -1.537 1.00 94.88 86 GLU A CA 1
ATOM 671 C C . GLU A 1 86 ? 9.540 -7.614 -2.651 1.00 94.88 86 GLU A C 1
ATOM 673 O O . GLU A 1 86 ? 8.600 -7.722 -3.440 1.00 94.88 86 GLU A O 1
ATOM 678 N N . GLY A 1 87 ? 10.599 -8.424 -2.725 1.00 92.00 87 GLY A N 1
ATOM 679 C CA . GLY A 1 87 ? 10.734 -9.490 -3.726 1.00 92.00 87 GLY A CA 1
ATOM 680 C C . GLY A 1 87 ? 11.207 -9.041 -5.115 1.00 92.00 87 GLY A C 1
ATOM 681 O O . GLY A 1 87 ? 11.364 -9.893 -5.990 1.00 92.00 87 GLY A O 1
ATOM 682 N N . GLN A 1 88 ? 11.502 -7.752 -5.319 1.00 94.06 88 GLN A N 1
ATOM 683 C CA . GLN A 1 88 ? 11.989 -7.229 -6.604 1.00 94.06 88 GLN A CA 1
ATOM 684 C C . GLN A 1 88 ? 13.278 -7.896 -7.124 1.00 94.06 88 GLN A C 1
ATOM 686 O O . GLN A 1 88 ? 13.309 -8.235 -8.305 1.00 94.06 88 GLN A O 1
ATOM 691 N N . PRO A 1 89 ? 14.319 -8.166 -6.307 1.00 93.81 89 PRO A N 1
ATOM 692 C CA . PRO A 1 89 ? 15.526 -8.838 -6.801 1.00 93.81 89 PRO A CA 1
ATOM 693 C C . PRO A 1 89 ? 15.235 -10.217 -7.410 1.00 93.81 89 PRO A C 1
ATOM 695 O O . PRO A 1 89 ? 15.686 -10.523 -8.512 1.00 93.81 89 PRO A O 1
ATOM 698 N N . LYS A 1 90 ? 14.398 -11.018 -6.734 1.00 93.75 90 LYS A N 1
ATOM 699 C CA . LYS A 1 90 ? 13.977 -12.341 -7.220 1.00 93.75 90 LYS A CA 1
ATOM 700 C C . LYS A 1 90 ? 13.161 -12.233 -8.509 1.00 93.75 90 LYS A C 1
ATOM 702 O O . LYS A 1 90 ? 13.332 -13.051 -9.406 1.00 93.75 90 LYS A O 1
ATOM 707 N N . LEU A 1 91 ? 12.284 -11.231 -8.610 1.00 92.81 91 LEU A N 1
ATOM 708 C CA . LEU A 1 91 ? 11.497 -10.989 -9.819 1.00 92.81 91 LEU A CA 1
ATOM 709 C C . LEU A 1 91 ? 12.392 -10.622 -11.009 1.00 92.81 91 LEU A C 1
ATOM 711 O O . LEU A 1 91 ? 12.259 -11.227 -12.066 1.00 92.81 91 LEU A O 1
ATOM 715 N N . LYS A 1 92 ? 13.341 -9.697 -10.829 1.00 91.38 92 LYS A N 1
ATOM 716 C CA . LYS A 1 92 ? 14.284 -9.302 -11.886 1.00 91.38 92 LYS A CA 1
ATOM 717 C C . LYS A 1 92 ? 15.150 -10.465 -12.362 1.00 91.38 92 LYS A C 1
ATOM 719 O O . LYS A 1 92 ? 15.327 -10.627 -13.562 1.00 91.38 92 LYS A O 1
ATOM 724 N N . GLN A 1 93 ? 15.623 -11.310 -11.443 1.00 92.50 93 GLN A N 1
ATOM 725 C CA . GLN A 1 93 ? 16.375 -12.514 -11.805 1.00 92.50 93 GLN A CA 1
ATOM 726 C C . GLN A 1 93 ? 15.534 -13.482 -12.652 1.00 92.50 93 GLN A C 1
ATOM 728 O O . GLN A 1 93 ? 16.036 -14.037 -13.624 1.00 92.50 93 GLN A O 1
ATOM 733 N N . LYS A 1 94 ? 14.257 -13.684 -12.302 1.00 90.19 94 LYS A N 1
ATOM 734 C CA . LYS A 1 94 ? 13.338 -14.512 -13.101 1.00 90.19 94 LYS A CA 1
ATOM 735 C C . LYS A 1 94 ? 13.083 -13.915 -14.486 1.00 90.19 94 LYS A C 1
ATOM 737 O O . LYS A 1 94 ? 13.057 -14.657 -15.457 1.00 90.19 94 LYS A O 1
ATOM 742 N N . LEU A 1 95 ? 12.918 -12.595 -14.573 1.00 87.44 95 LEU A N 1
ATOM 743 C CA . LEU A 1 95 ? 12.715 -11.906 -15.849 1.00 87.44 95 LEU A CA 1
ATOM 744 C C . LEU A 1 95 ? 13.934 -12.046 -16.767 1.00 87.44 95 LEU A C 1
ATOM 746 O O . LEU A 1 95 ? 13.747 -12.361 -17.932 1.00 87.44 95 LEU A O 1
ATOM 750 N N . ALA A 1 96 ? 15.155 -11.900 -16.241 1.00 87.69 96 ALA A N 1
ATOM 751 C CA . ALA A 1 96 ? 16.380 -12.116 -17.017 1.00 87.69 96 ALA A CA 1
ATOM 752 C C . ALA A 1 96 ? 16.468 -13.557 -17.558 1.00 87.69 96 ALA A C 1
ATOM 754 O O . ALA A 1 96 ? 16.585 -13.756 -18.760 1.00 87.69 96 ALA A O 1
ATOM 755 N N . LYS A 1 97 ? 16.261 -14.565 -16.696 1.00 85.31 97 LYS A N 1
ATOM 756 C CA . LYS A 1 97 ? 16.290 -15.987 -17.093 1.00 85.31 97 LYS A CA 1
ATOM 757 C C . LYS A 1 97 ? 15.269 -16.358 -18.175 1.00 85.31 97 LYS A C 1
ATOM 759 O O . LYS A 1 97 ? 15.524 -17.265 -18.955 1.00 85.31 97 LYS A O 1
ATOM 764 N N . ASN A 1 98 ? 14.115 -15.691 -18.206 1.00 78.38 98 ASN A N 1
ATOM 765 C CA . ASN A 1 98 ? 13.081 -15.941 -19.212 1.00 78.38 98 ASN A CA 1
ATOM 766 C C . ASN A 1 98 ? 13.394 -15.299 -20.573 1.00 78.38 98 ASN A C 1
ATOM 768 O O . ASN A 1 98 ? 12.843 -15.744 -21.572 1.00 78.38 98 ASN A O 1
ATOM 772 N N . VAL A 1 99 ? 14.230 -14.256 -20.618 1.00 72.44 99 VAL A N 1
ATOM 773 C CA . VAL A 1 99 ? 14.690 -13.648 -21.880 1.00 72.44 99 VAL A CA 1
ATOM 774 C C . VAL A 1 99 ? 15.757 -14.523 -22.539 1.00 72.44 99 VAL A C 1
ATOM 776 O O . VAL A 1 99 ? 15.773 -14.637 -23.760 1.00 72.44 99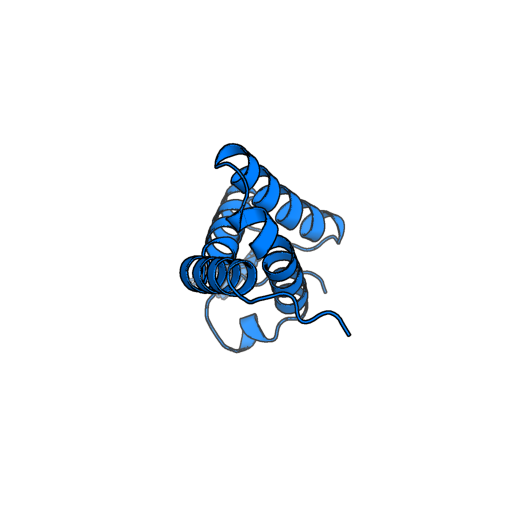 VAL A O 1
ATOM 779 N N . ASP A 1 100 ? 16.587 -15.184 -21.732 1.00 67.69 100 ASP A N 1
ATOM 780 C CA . ASP A 1 100 ? 17.685 -16.035 -22.205 1.00 67.69 100 ASP A CA 1
ATOM 781 C C . ASP A 1 100 ? 17.249 -17.480 -22.534 1.00 67.69 100 ASP A C 1
ATOM 783 O O . ASP A 1 100 ? 18.028 -18.257 -23.085 1.00 67.69 100 ASP A O 1
ATOM 787 N N . ALA A 1 101 ? 16.012 -17.870 -22.201 1.00 57.69 101 ALA A N 1
ATOM 788 C CA . ALA A 1 101 ? 15.473 -19.182 -22.551 1.00 57.69 101 ALA A CA 1
ATOM 789 C C . ALA A 1 101 ? 15.044 -19.199 -24.033 1.00 57.69 101 ALA A C 1
ATOM 791 O O . ALA A 1 101 ? 14.239 -18.352 -24.435 1.00 57.69 101 ALA A O 1
ATOM 792 N N . PRO A 1 102 ? 15.527 -20.149 -24.859 1.00 58.66 102 PRO A N 1
ATOM 793 C CA . PRO A 1 102 ? 15.104 -20.246 -26.249 1.00 58.66 102 PRO A CA 1
ATOM 794 C C . PRO A 1 102 ? 13.589 -20.458 -26.302 1.00 58.66 102 PRO A C 1
ATOM 796 O O . PRO A 1 102 ? 13.057 -21.377 -25.671 1.00 58.66 102 PRO A O 1
ATOM 799 N N . LYS A 1 103 ? 12.894 -19.589 -27.046 1.00 58.66 103 LYS A N 1
ATOM 800 C CA . LYS A 1 103 ? 11.479 -19.770 -27.374 1.00 58.66 103 LYS A CA 1
ATOM 801 C C . LYS A 1 103 ? 11.363 -21.102 -28.107 1.00 58.66 103 LYS A C 1
ATOM 803 O O . LYS A 1 103 ? 11.815 -21.234 -29.237 1.00 58.66 103 LYS A O 1
ATOM 808 N N . THR A 1 104 ? 10.836 -22.109 -27.427 1.00 55.03 104 THR A N 1
ATOM 809 C CA . THR A 1 104 ? 10.435 -23.354 -28.070 1.00 55.03 104 THR A CA 1
ATOM 810 C C . THR A 1 104 ? 9.094 -23.067 -28.722 1.00 55.03 104 THR A C 1
ATOM 812 O O . THR A 1 104 ? 8.060 -23.087 -28.057 1.00 55.03 104 THR A O 1
ATOM 815 N N . ASP A 1 105 ? 9.138 -22.705 -30.003 1.00 48.09 105 ASP A N 1
ATOM 816 C CA .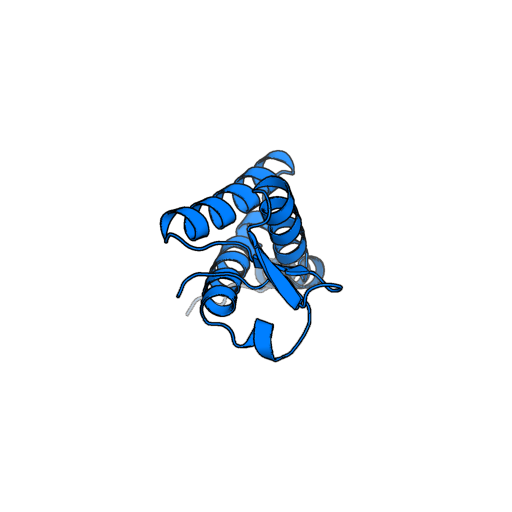 ASP A 1 105 ? 7.961 -22.710 -30.864 1.00 48.09 105 ASP A CA 1
ATOM 817 C C . ASP A 1 105 ? 7.382 -24.137 -30.877 1.00 48.09 105 ASP A C 1
ATOM 819 O O . ASP A 1 105 ? 8.103 -25.114 -31.107 1.00 48.09 105 ASP A O 1
ATOM 823 N N . LYS A 1 106 ? 6.091 -24.256 -30.565 1.00 44.16 106 LYS A N 1
ATOM 824 C CA . LYS A 1 106 ? 5.264 -25.433 -30.839 1.00 44.16 106 LYS A CA 1
ATOM 825 C C . LYS A 1 106 ? 4.115 -25.008 -31.730 1.00 44.16 106 LYS A C 1
ATOM 827 O O . LYS A 1 106 ? 3.530 -23.945 -31.425 1.00 44.16 106 LYS A O 1
#

Solvent-accessible surface area (backbone atoms only — not comparable to full-atom values): 6025 Å² total; per-residue (Å²):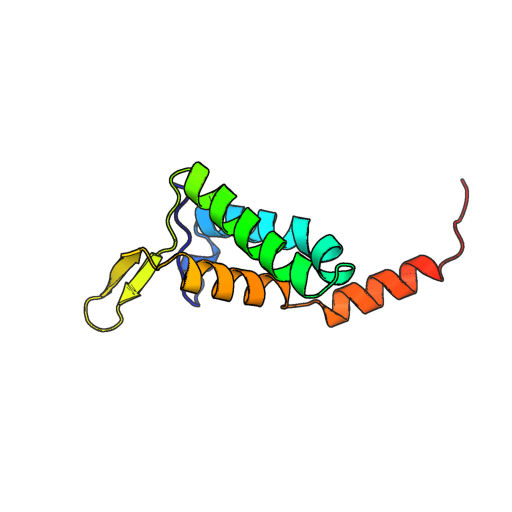 124,44,47,26,57,54,73,87,56,74,67,45,64,68,34,62,15,33,46,54,51,49,50,56,41,59,73,42,34,62,60,53,71,75,50,56,76,75,52,42,54,51,53,22,46,50,56,46,47,56,38,43,75,67,73,18,46,46,29,36,60,42,87,89,80,67,47,73,43,74,56,54,68,68,59,51,28,52,54,39,45,48,60,43,52,59,64,43,70,63,50,54,53,52,54,53,56,61,70,73,47,81,83,78,85,127

Foldseek 3Di:
DQAQEPDDDDVSCPDPNVVVLLVLLVVCLVVCLPDDPVVLLVSLLVSLVVSVVVVYFHWYQDPVPRDTDGDDSVVSSVVSSVSSPPCSVVVVVVVVVVVPDPPPDD

pLDDT: mean 91.22, std 11.13, range [44.16, 98.44]

InterPro domains:
  IPR049227 Domain of unknown function DUF6824 [PF20710] (3-86)

Radius of gyration: 16.4 Å; Cα contacts (8 Å, |Δi|>4): 111; chains: 1; bounding box: 33×35×54 Å